Protein AF-A0A932ARN1-F1 (afdb_monomer_lite)

Radius of gyration: 33.22 Å; chains: 1; bounding box: 58×39×114 Å

Structure (mmCIF, N/CA/C/O backbone):
data_AF-A0A932ARN1-F1
#
_entry.id   AF-A0A932ARN1-F1
#
loop_
_atom_site.group_PDB
_atom_site.id
_atom_site.type_symbol
_atom_site.label_atom_id
_atom_site.label_alt_id
_atom_site.label_comp_id
_atom_site.label_asym_id
_atom_site.label_entity_id
_atom_site.label_seq_id
_atom_site.pdbx_PDB_ins_code
_atom_site.Cartn_x
_atom_site.Cartn_y
_atom_site.Cartn_z
_atom_site.occupancy
_atom_site.B_iso_or_equiv
_atom_site.auth_seq_id
_atom_site.auth_comp_id
_atom_site.auth_asym_id
_atom_site.auth_atom_id
_atom_site.pdbx_PDB_model_num
ATOM 1 N N . MET A 1 1 ? -28.762 13.125 79.486 1.00 50.16 1 MET A N 1
ATOM 2 C CA . MET A 1 1 ? -29.268 14.242 78.663 1.00 50.16 1 MET A CA 1
ATOM 3 C C . MET A 1 1 ? -29.003 13.882 77.211 1.00 50.16 1 MET A C 1
ATOM 5 O O . MET A 1 1 ? -27.850 13.729 76.836 1.00 50.16 1 MET A O 1
ATOM 9 N N . ALA A 1 2 ? -30.066 13.584 76.468 1.00 61.72 2 ALA A N 1
ATOM 10 C CA . ALA A 1 2 ? -30.028 13.219 75.056 1.00 61.72 2 ALA A CA 1
ATOM 11 C C . ALA A 1 2 ? -29.862 14.467 74.172 1.00 61.72 2 ALA A C 1
ATOM 13 O O . ALA A 1 2 ? -30.428 15.503 74.509 1.00 61.72 2 ALA A O 1
ATOM 14 N N . ALA A 1 3 ? -29.162 14.340 73.040 1.00 56.28 3 ALA A N 1
ATOM 15 C CA . ALA A 1 3 ? -29.358 15.186 71.857 1.00 56.28 3 ALA A CA 1
ATOM 16 C C . ALA A 1 3 ? -28.751 14.520 70.602 1.00 56.28 3 ALA A C 1
ATOM 18 O O . ALA A 1 3 ? -27.594 14.719 70.249 1.00 56.28 3 ALA A O 1
ATOM 19 N N . SER A 1 4 ? -29.567 13.663 69.989 1.00 60.62 4 SER A N 1
ATOM 20 C CA . SER A 1 4 ? -29.897 13.650 68.557 1.00 60.62 4 SER A CA 1
ATOM 21 C C . SER A 1 4 ? -28.765 13.790 67.531 1.00 60.62 4 SER A C 1
ATOM 23 O O . SER A 1 4 ? -28.429 14.883 67.081 1.00 60.62 4 SER A O 1
ATOM 25 N N . ARG A 1 5 ? -28.285 12.646 67.036 1.00 66.81 5 ARG A N 1
ATOM 26 C CA . ARG A 1 5 ? -27.668 12.547 65.707 1.00 66.81 5 ARG A CA 1
ATOM 27 C C . ARG A 1 5 ? -28.814 12.567 64.678 1.00 66.81 5 ARG A C 1
ATOM 29 O O . ARG A 1 5 ? -29.704 11.726 64.815 1.00 66.81 5 ARG A O 1
ATOM 36 N N . PRO A 1 6 ? -28.855 13.477 63.688 1.00 59.06 6 PRO A N 1
ATOM 37 C CA . PRO A 1 6 ? -29.853 13.380 62.637 1.00 59.06 6 PRO A CA 1
ATOM 38 C C . PRO A 1 6 ? -29.497 12.151 61.798 1.00 59.06 6 PRO A C 1
ATOM 40 O O . PRO A 1 6 ? -28.447 12.101 61.155 1.00 59.06 6 PRO A O 1
ATOM 43 N N . ALA A 1 7 ? -30.346 11.130 61.865 1.00 59.72 7 ALA A N 1
ATOM 44 C CA . ALA A 1 7 ? -30.402 10.093 60.853 1.00 59.72 7 ALA A CA 1
ATOM 45 C C . ALA A 1 7 ? -30.886 10.780 59.571 1.00 59.72 7 ALA A C 1
ATOM 47 O O . ALA A 1 7 ? -32.082 10.942 59.360 1.00 59.72 7 ALA A O 1
ATOM 48 N N . ALA A 1 8 ? -29.948 11.293 58.776 1.00 59.50 8 ALA A N 1
ATOM 49 C CA . ALA A 1 8 ? -30.244 11.656 57.405 1.00 59.50 8 ALA A CA 1
ATOM 50 C C . ALA A 1 8 ? -30.590 10.351 56.684 1.00 59.50 8 ALA A C 1
ATOM 52 O O . ALA A 1 8 ? -29.732 9.480 56.524 1.00 59.50 8 ALA A O 1
ATOM 53 N N . ASP A 1 9 ? -31.874 10.224 56.367 1.00 51.84 9 ASP A N 1
ATOM 54 C CA . ASP A 1 9 ? -32.494 9.179 55.572 1.00 51.84 9 ASP A CA 1
ATOM 55 C C . ASP A 1 9 ? -31.574 8.690 54.451 1.00 51.84 9 ASP A C 1
ATOM 57 O O . ASP A 1 9 ? -31.384 9.353 53.431 1.00 51.84 9 ASP A O 1
ATOM 61 N N . GLN A 1 10 ? -31.047 7.479 54.608 1.00 56.62 10 GLN A N 1
ATOM 62 C CA . GLN A 1 10 ? -30.699 6.664 53.454 1.00 56.62 10 GLN A CA 1
ATOM 63 C C . GLN A 1 10 ? -32.008 6.050 52.966 1.00 56.62 10 GLN A C 1
ATOM 65 O O . GLN A 1 10 ? -32.354 4.928 53.331 1.00 56.62 10 GLN A O 1
ATOM 70 N N . GLN A 1 11 ? -32.781 6.827 52.203 1.00 54.72 11 GLN A N 1
ATOM 71 C CA . GLN A 1 11 ? -33.909 6.272 51.466 1.00 54.72 11 GLN A CA 1
ATOM 72 C C . GLN A 1 11 ? -33.373 5.153 50.557 1.00 54.72 11 GLN A C 1
ATOM 74 O O . GLN A 1 11 ? -32.416 5.399 49.815 1.00 54.72 11 GLN A O 1
ATOM 79 N N . PRO A 1 12 ? -33.943 3.936 50.602 1.00 54.94 12 PRO A N 1
ATOM 80 C CA . PRO A 1 12 ? -33.629 2.902 49.630 1.00 54.94 12 PRO A CA 1
ATOM 81 C C . PRO A 1 12 ? -34.042 3.441 48.262 1.00 54.94 12 PRO A C 1
ATOM 83 O O . PRO A 1 12 ? -35.224 3.616 47.976 1.00 54.94 12 PRO A O 1
ATOM 86 N N . HIS A 1 13 ? -33.063 3.807 47.440 1.00 58.09 13 HIS A N 1
ATOM 87 C CA . HIS A 1 13 ? -33.314 4.164 46.056 1.00 58.09 13 HIS A CA 1
ATOM 88 C C . HIS A 1 13 ? -33.630 2.858 45.325 1.00 58.09 13 HIS A C 1
ATOM 90 O O . HIS A 1 13 ? -32.720 2.158 44.876 1.00 58.09 13 HIS A O 1
ATOM 96 N N . ASP A 1 14 ? -34.913 2.496 45.289 1.00 64.44 14 ASP A N 1
ATOM 97 C CA . ASP A 1 14 ? -35.424 1.379 44.500 1.00 64.44 14 ASP A CA 1
ATOM 98 C C . ASP A 1 14 ? -35.210 1.721 43.026 1.00 64.44 14 ASP A C 1
ATOM 100 O O . ASP A 1 14 ? -36.040 2.355 42.370 1.00 64.44 14 ASP A O 1
ATOM 104 N N . LYS A 1 15 ? -34.025 1.366 42.522 1.00 64.25 15 LYS A N 1
ATOM 105 C CA . LYS A 1 15 ? -33.672 1.506 41.115 1.00 64.25 15 LYS A CA 1
ATOM 106 C C . LYS A 1 15 ? -34.735 0.780 40.303 1.00 64.25 15 LYS A C 1
ATOM 108 O O . LYS A 1 15 ? -34.919 -0.430 40.440 1.00 64.25 15 LYS A O 1
ATOM 113 N N . SER A 1 16 ? -35.430 1.524 39.449 1.00 78.75 16 SER A N 1
ATOM 114 C CA . SER A 1 16 ? -36.335 0.942 38.464 1.00 78.75 16 SER A CA 1
ATOM 115 C C . SER A 1 16 ? -35.572 -0.095 37.637 1.00 78.75 16 SER A C 1
ATOM 117 O O . SER A 1 16 ? -34.401 0.103 37.301 1.00 78.75 16 SER A O 1
ATOM 119 N N . THR A 1 17 ? -36.220 -1.196 37.255 1.00 80.50 17 THR A N 1
ATOM 120 C CA . THR A 1 17 ? -35.624 -2.215 36.375 1.00 80.50 17 THR A CA 1
ATOM 121 C C . THR A 1 17 ? -35.033 -1.591 35.101 1.00 80.50 17 THR A C 1
ATOM 123 O O . THR A 1 17 ? -34.027 -2.076 34.588 1.00 80.50 17 THR A O 1
ATOM 126 N N . GLY A 1 18 ? -35.601 -0.472 34.629 1.00 84.12 18 GLY A N 1
ATOM 127 C CA . GLY A 1 18 ? -35.064 0.311 33.513 1.00 84.12 18 GLY A CA 1
ATOM 128 C C . GLY A 1 18 ? -33.708 0.972 33.795 1.00 84.12 18 GLY A C 1
ATOM 129 O O . GLY A 1 18 ? -32.839 0.927 32.928 1.00 84.12 18 GLY A O 1
ATOM 130 N N . ASP A 1 19 ? -33.495 1.504 35.003 1.00 87.62 19 ASP A N 1
ATOM 131 C CA . ASP A 1 19 ? -32.204 2.078 35.423 1.00 87.62 19 ASP A CA 1
ATOM 132 C C . ASP A 1 19 ? -31.132 1.002 35.600 1.00 87.62 19 ASP A C 1
ATOM 134 O O . ASP A 1 19 ? -29.958 1.213 35.314 1.00 87.62 19 ASP A O 1
ATOM 138 N N . THR A 1 20 ? -31.532 -0.200 36.014 1.00 86.50 20 THR A N 1
ATOM 139 C CA . THR A 1 20 ? -30.588 -1.322 36.111 1.00 86.50 20 THR A CA 1
ATOM 140 C C . THR A 1 20 ? -30.134 -1.773 34.719 1.00 86.50 20 THR A C 1
ATOM 142 O O . THR A 1 20 ? -28.956 -2.041 34.499 1.00 86.50 20 THR A O 1
ATOM 145 N N . ILE A 1 21 ? -31.050 -1.829 33.745 1.00 89.94 21 ILE A N 1
ATOM 146 C CA . ILE A 1 21 ? -30.722 -2.200 32.360 1.00 89.94 21 ILE A CA 1
ATOM 147 C C . ILE A 1 21 ? -29.824 -1.143 31.701 1.00 89.94 21 ILE A C 1
ATOM 149 O O . ILE A 1 21 ? -28.893 -1.508 30.980 1.00 89.94 21 ILE A O 1
ATOM 153 N N . SER A 1 22 ? -30.067 0.148 31.948 1.00 90.38 22 SER A N 1
ATOM 154 C CA . SER A 1 22 ? -29.229 1.223 31.405 1.00 90.38 22 SER A CA 1
ATOM 155 C C . SER A 1 22 ? -27.820 1.211 32.009 1.00 90.38 22 SER A C 1
ATOM 157 O O . SER A 1 22 ? -26.852 1.306 31.254 1.00 90.38 22 SER A O 1
ATOM 159 N N . GLU A 1 23 ? -27.680 0.978 33.319 1.00 88.62 23 GLU A N 1
ATOM 160 C CA . GLU A 1 23 ? -26.376 0.812 33.979 1.00 88.62 23 GLU A CA 1
ATOM 161 C C . GLU A 1 23 ? -25.588 -0.372 33.392 1.00 88.62 23 GLU A C 1
ATOM 163 O O . GLU A 1 23 ? -24.407 -0.233 33.063 1.00 88.62 23 GLU A O 1
ATOM 168 N N . LEU A 1 24 ? -26.233 -1.530 33.197 1.00 91.88 24 LEU A N 1
ATOM 169 C CA . LEU A 1 24 ? -25.591 -2.707 32.596 1.00 91.88 24 LEU A CA 1
ATOM 170 C C . LEU A 1 24 ? -25.162 -2.459 31.145 1.00 91.88 24 LEU A C 1
ATOM 172 O O . LEU A 1 24 ? -24.096 -2.916 30.723 1.00 91.88 24 LEU A O 1
ATOM 176 N N . TRP A 1 25 ? -25.972 -1.721 30.383 1.00 93.25 25 TRP A N 1
ATOM 177 C CA . TRP A 1 25 ? -25.634 -1.336 29.017 1.00 93.25 25 TRP A CA 1
ATOM 178 C C . TRP A 1 25 ? -24.432 -0.389 28.966 1.00 93.25 25 TRP A C 1
ATOM 180 O O . TRP A 1 25 ? -23.533 -0.586 28.146 1.00 93.25 25 TRP A O 1
ATOM 190 N N . ASP A 1 26 ? -24.370 0.600 29.859 1.00 92.56 26 ASP A N 1
ATOM 191 C CA . ASP A 1 26 ? -23.236 1.523 29.939 1.00 92.56 26 ASP A CA 1
ATOM 192 C C . ASP A 1 26 ? -21.948 0.823 30.391 1.00 92.56 26 ASP A C 1
ATOM 194 O O . ASP A 1 26 ? -20.879 1.090 29.835 1.00 92.56 26 ASP A O 1
ATOM 198 N N . LEU A 1 27 ? -22.041 -0.138 31.314 1.00 91.00 27 LEU A N 1
ATOM 199 C CA . LEU A 1 27 ? -20.927 -1.010 31.701 1.00 91.00 27 LEU A CA 1
ATOM 200 C C . LEU A 1 27 ? -20.412 -1.829 30.512 1.00 91.00 27 LEU A C 1
ATOM 202 O O . LEU A 1 27 ? -19.210 -1.822 30.237 1.00 91.00 27 LEU A O 1
ATOM 206 N N . LEU A 1 28 ? -21.309 -2.478 29.763 1.00 88.44 28 LEU A N 1
ATOM 207 C CA . LEU A 1 28 ? -20.940 -3.274 28.591 1.00 88.44 28 LEU A CA 1
ATOM 208 C C . LEU A 1 28 ? -20.312 -2.406 27.495 1.00 88.44 28 LEU A C 1
ATOM 210 O O . LEU A 1 28 ? -19.287 -2.766 26.914 1.00 88.44 28 LEU A O 1
ATOM 214 N N . ARG A 1 29 ? -20.893 -1.229 27.240 1.00 89.56 29 ARG A N 1
ATOM 215 C CA . ARG A 1 29 ? -20.364 -0.252 26.287 1.00 89.56 29 ARG A CA 1
ATOM 216 C C . ARG A 1 29 ? -18.988 0.246 26.708 1.00 89.56 29 ARG A C 1
ATOM 218 O O . ARG A 1 29 ? -18.107 0.359 25.859 1.00 89.56 29 ARG A O 1
ATOM 225 N N . SER A 1 30 ? -18.799 0.555 27.989 1.00 86.00 30 SER A N 1
ATOM 226 C CA . SER A 1 30 ? -17.521 1.011 28.531 1.00 86.00 30 SER A CA 1
ATOM 227 C C . SER A 1 30 ? -16.454 -0.072 28.417 1.00 86.00 30 SER A C 1
ATOM 229 O O . SER A 1 30 ? -15.346 0.222 27.977 1.00 86.00 30 SER A O 1
ATOM 231 N N . TYR A 1 31 ? -16.803 -1.323 28.723 1.00 85.00 31 TYR A N 1
ATOM 232 C CA . TYR A 1 31 ? -15.900 -2.466 28.636 1.00 85.00 31 TYR A CA 1
ATOM 233 C C . TYR A 1 31 ? -15.488 -2.756 27.191 1.00 85.00 31 TYR A C 1
ATOM 235 O O . TYR A 1 31 ? -14.301 -2.753 26.874 1.00 85.00 31 TYR A O 1
ATOM 243 N N . ALA A 1 32 ? -16.462 -2.862 26.280 1.00 85.25 32 ALA A N 1
ATOM 244 C CA . ALA A 1 32 ? -16.187 -3.005 24.854 1.00 85.25 32 ALA A CA 1
ATOM 245 C C . ALA A 1 32 ? -15.314 -1.847 24.349 1.00 85.25 32 ALA A C 1
ATOM 247 O O . ALA A 1 32 ? -14.361 -2.047 23.602 1.00 85.25 32 ALA A O 1
ATOM 248 N N . LYS A 1 33 ? -15.573 -0.616 24.791 1.00 83.56 33 LYS A N 1
ATOM 249 C CA . LYS A 1 33 ? -14.761 0.539 24.408 1.00 83.56 33 LYS A CA 1
ATOM 250 C C . LYS A 1 33 ? -13.341 0.475 24.986 1.00 83.56 33 LYS A C 1
ATOM 252 O O . LYS A 1 33 ? -12.410 0.846 24.281 1.00 83.56 33 LYS A O 1
ATOM 257 N N . GLN A 1 34 ? -13.150 -0.003 26.212 1.00 77.50 34 GLN A N 1
ATOM 258 C CA . GLN A 1 34 ? -11.827 -0.157 26.826 1.00 77.50 34 GLN A CA 1
ATOM 259 C C . GLN A 1 34 ? -11.001 -1.224 26.118 1.00 77.50 34 GLN A C 1
ATOM 261 O O . GLN A 1 34 ? -9.862 -0.978 25.733 1.00 77.50 34 GLN A O 1
ATOM 266 N N . GLU A 1 35 ? -11.610 -2.376 25.879 1.00 79.06 35 GLU A N 1
ATOM 267 C CA . GLU A 1 35 ? -10.900 -3.534 25.360 1.00 79.06 35 GLU A CA 1
ATOM 268 C C . GLU A 1 35 ? -10.700 -3.467 23.843 1.00 79.06 35 GLU A C 1
ATOM 270 O O . GLU A 1 35 ? -9.758 -4.061 23.331 1.00 79.06 35 GLU A O 1
ATOM 275 N N . THR A 1 36 ? -11.520 -2.692 23.114 1.00 81.19 36 THR A N 1
ATOM 276 C CA . THR A 1 36 ? -11.389 -2.550 21.650 1.00 81.19 36 THR A CA 1
ATOM 277 C C . THR A 1 36 ? -10.617 -1.299 21.220 1.00 81.19 36 THR A C 1
ATOM 279 O O . THR A 1 36 ? -9.998 -1.303 20.156 1.00 81.19 36 THR A O 1
ATOM 282 N N . ILE A 1 37 ? -10.612 -0.211 22.002 1.00 78.00 37 ILE A N 1
ATOM 283 C CA . ILE A 1 37 ? -9.904 1.014 21.587 1.00 78.00 37 ILE A CA 1
ATOM 284 C C . ILE A 1 37 ? -8.388 0.846 21.657 1.00 78.00 37 ILE A C 1
ATOM 286 O O . ILE A 1 37 ? -7.709 1.302 20.737 1.00 78.00 37 ILE A O 1
ATOM 290 N N . ASP A 1 38 ? -7.849 0.190 22.683 1.00 72.62 38 ASP A N 1
ATOM 291 C CA . ASP A 1 38 ? -6.406 -0.056 22.775 1.00 72.62 38 ASP A CA 1
ATOM 292 C C . ASP A 1 38 ? -5.850 -0.882 21.599 1.00 72.62 38 ASP A C 1
ATOM 294 O O . ASP A 1 38 ? -4.885 -0.423 20.968 1.00 72.62 38 ASP A O 1
ATOM 298 N N . PRO A 1 39 ? -6.465 -2.010 21.184 1.00 75.88 39 PRO A N 1
ATOM 299 C CA . PRO A 1 39 ? -6.007 -2.730 19.998 1.00 75.88 39 PRO A CA 1
ATOM 300 C C . PRO A 1 39 ? -6.192 -1.919 18.707 1.00 75.88 39 PRO A C 1
ATOM 302 O O . PRO A 1 39 ? -5.316 -1.929 17.839 1.00 75.88 39 PRO A O 1
ATOM 305 N N . LEU A 1 40 ? -7.262 -1.127 18.582 1.00 79.81 40 LEU A N 1
ATOM 306 C CA . LEU A 1 40 ? -7.467 -0.266 17.410 1.00 79.81 40 LEU A CA 1
ATOM 307 C C . LEU A 1 40 ? -6.402 0.844 17.315 1.00 79.81 40 LEU A C 1
ATOM 309 O O . LEU A 1 40 ? -5.951 1.223 16.229 1.00 79.81 40 LEU A O 1
ATOM 313 N N . LYS A 1 41 ? -5.951 1.345 18.469 1.00 78.38 41 LYS A N 1
ATOM 314 C CA . LYS A 1 41 ? -4.910 2.369 18.578 1.00 78.38 41 LYS A CA 1
ATOM 315 C C . LYS A 1 41 ? -3.519 1.816 18.274 1.00 78.38 41 LYS A C 1
ATOM 317 O O . LYS A 1 41 ? -2.677 2.595 17.836 1.00 78.38 41 LYS A O 1
ATOM 322 N N . GLN A 1 42 ? -3.277 0.515 18.442 1.00 73.38 42 GLN A N 1
ATOM 323 C CA . GLN A 1 42 ? -2.084 -0.150 17.901 1.00 73.38 42 GLN A CA 1
ATOM 324 C C . GLN A 1 42 ? -2.188 -0.367 16.386 1.00 73.38 42 GLN A C 1
ATOM 326 O O . GLN A 1 42 ? -1.225 -0.107 15.660 1.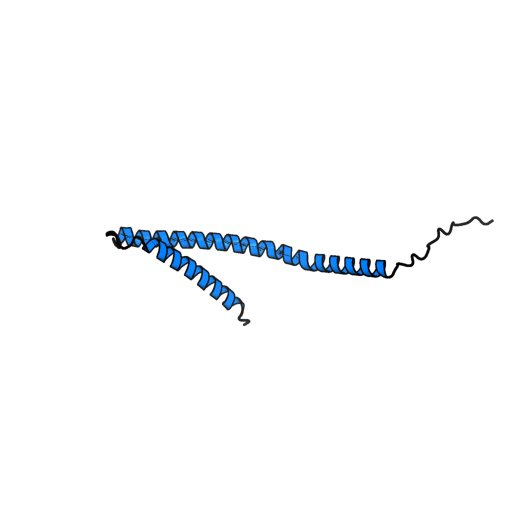00 73.38 42 GLN A O 1
ATOM 331 N N . LEU A 1 43 ? -3.365 -0.754 15.884 1.00 82.44 43 LEU A N 1
ATOM 332 C CA . LEU A 1 43 ? -3.581 -1.020 14.459 1.00 82.44 43 LEU A CA 1
ATOM 333 C C . LEU A 1 43 ? -3.322 0.210 13.577 1.00 82.44 43 LEU A C 1
ATOM 335 O O . LEU A 1 43 ? -2.802 0.074 12.468 1.00 82.44 43 LEU A O 1
ATOM 339 N N . LYS A 1 44 ? -3.605 1.420 14.080 1.00 82.62 44 LYS A N 1
ATOM 340 C CA . LYS A 1 44 ? -3.351 2.669 13.340 1.00 82.62 44 LYS A CA 1
ATOM 341 C C . LYS A 1 44 ? -1.896 2.780 12.865 1.00 82.62 44 LYS A C 1
ATOM 343 O O . LYS A 1 44 ? -1.663 3.181 11.732 1.00 82.62 44 LYS A O 1
ATOM 348 N N . GLY A 1 45 ? -0.930 2.388 13.702 1.00 81.75 45 GLY A N 1
ATOM 349 C CA . GLY A 1 45 ? 0.491 2.465 13.372 1.00 81.75 45 GLY A CA 1
ATOM 350 C C . GLY A 1 45 ? 0.816 1.520 12.224 1.00 81.75 45 GLY A C 1
ATOM 351 O O . GLY A 1 45 ? 1.319 1.949 11.188 1.00 81.75 45 GLY A O 1
ATOM 352 N N . PHE A 1 46 ? 0.419 0.257 12.367 1.00 82.19 46 PHE A N 1
ATOM 353 C CA . PHE A 1 46 ? 0.609 -0.763 11.340 1.00 82.19 46 PHE A CA 1
ATOM 354 C C . PHE A 1 46 ? 0.000 -0.361 9.988 1.00 82.19 46 PHE A C 1
ATOM 356 O O . PHE A 1 46 ? 0.672 -0.448 8.963 1.00 82.19 46 PHE A O 1
ATOM 363 N N . VAL A 1 47 ? -1.232 0.157 9.981 1.00 87.38 47 VAL A N 1
ATOM 364 C CA . VAL A 1 47 ? -1.904 0.60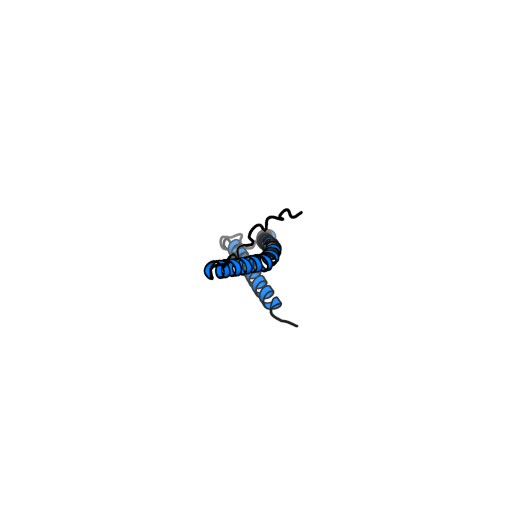8 8.753 1.00 87.38 47 VAL A CA 1
ATOM 365 C C . VAL A 1 47 ? -1.189 1.808 8.130 1.00 87.38 47 VAL A C 1
ATOM 367 O O . VAL A 1 47 ? -0.967 1.818 6.921 1.00 87.38 47 VAL A O 1
ATOM 370 N N . THR A 1 48 ? -0.774 2.798 8.928 1.00 83.88 48 THR A N 1
ATOM 371 C CA . THR A 1 48 ? -0.050 3.971 8.404 1.00 83.88 48 THR A CA 1
ATOM 372 C C . THR A 1 48 ? 1.302 3.602 7.799 1.00 83.88 48 THR A C 1
ATOM 374 O O . THR A 1 48 ? 1.611 4.042 6.693 1.00 83.88 48 THR A O 1
ATOM 377 N N . PHE A 1 49 ? 2.084 2.746 8.466 1.00 83.75 49 PHE A N 1
ATOM 378 C CA . PHE A 1 49 ? 3.364 2.276 7.937 1.00 83.75 49 PHE A CA 1
ATOM 379 C C . PHE A 1 49 ? 3.178 1.373 6.715 1.00 83.75 49 PHE A C 1
ATOM 381 O O . PHE A 1 49 ? 3.935 1.492 5.754 1.00 83.75 49 PHE A O 1
ATOM 388 N N . GLY A 1 50 ? 2.145 0.526 6.706 1.00 85.00 50 GLY A N 1
ATOM 389 C CA . GLY A 1 50 ? 1.791 -0.294 5.549 1.00 85.00 50 GLY A CA 1
ATOM 390 C C . GLY A 1 50 ? 1.416 0.549 4.330 1.00 85.00 50 GLY A C 1
ATOM 391 O O . GLY A 1 50 ? 1.909 0.291 3.234 1.00 85.00 50 GLY A O 1
ATOM 392 N N . LEU A 1 51 ? 0.611 1.597 4.517 1.00 87.62 51 LEU A N 1
ATOM 393 C CA . LEU A 1 51 ? 0.197 2.490 3.435 1.00 87.62 51 LEU A CA 1
ATOM 394 C C . LEU A 1 51 ? 1.374 3.312 2.892 1.00 87.62 51 LEU A C 1
ATOM 396 O O . LEU A 1 51 ? 1.555 3.402 1.678 1.00 87.62 51 LEU A O 1
ATOM 400 N N . ALA A 1 52 ? 2.207 3.863 3.779 1.00 84.69 52 ALA A N 1
ATOM 401 C CA . ALA A 1 52 ? 3.407 4.598 3.391 1.00 84.69 52 ALA A CA 1
ATOM 402 C C . ALA A 1 52 ? 4.408 3.699 2.648 1.00 84.69 52 ALA A C 1
ATOM 404 O O . ALA A 1 52 ? 4.929 4.083 1.602 1.00 84.69 52 ALA A O 1
ATOM 405 N N . GLY A 1 53 ? 4.631 2.478 3.144 1.00 83.81 53 GLY A N 1
ATOM 406 C CA . GLY A 1 53 ? 5.491 1.490 2.494 1.00 83.81 53 GLY A CA 1
ATOM 407 C C . GLY A 1 53 ? 4.961 1.063 1.126 1.00 83.81 53 GLY A C 1
ATOM 408 O O . GLY A 1 53 ? 5.725 1.011 0.165 1.00 83.81 53 GLY A O 1
ATOM 409 N N . ALA A 1 54 ? 3.653 0.825 1.003 1.00 81.19 54 ALA A N 1
ATOM 410 C CA . ALA A 1 54 ? 3.019 0.490 -0.270 1.00 81.19 54 ALA A CA 1
ATOM 411 C C . ALA A 1 54 ? 3.153 1.624 -1.297 1.00 81.19 54 ALA A C 1
ATOM 413 O O . ALA A 1 54 ? 3.484 1.365 -2.454 1.00 81.19 54 ALA A O 1
ATOM 414 N N . ALA A 1 55 ? 2.960 2.877 -0.873 1.00 79.81 55 ALA A N 1
ATOM 415 C CA . ALA A 1 55 ? 3.156 4.042 -1.731 1.00 79.81 55 ALA A CA 1
ATOM 416 C C . ALA A 1 55 ? 4.615 4.156 -2.199 1.00 79.81 55 ALA A C 1
ATOM 418 O O . ALA A 1 55 ? 4.875 4.309 -3.393 1.00 79.81 55 ALA A O 1
ATOM 419 N N . LEU A 1 56 ? 5.572 4.016 -1.276 1.00 83.12 56 LEU A N 1
ATOM 420 C CA . LEU A 1 56 ? 6.997 4.101 -1.586 1.00 83.12 56 LEU A CA 1
ATOM 421 C C . LEU A 1 56 ? 7.440 2.988 -2.546 1.00 83.12 56 LEU A C 1
ATOM 423 O O . LEU A 1 56 ? 8.162 3.252 -3.506 1.00 83.12 56 LEU A O 1
ATOM 427 N N . LEU A 1 57 ? 6.964 1.757 -2.330 1.00 79.88 57 LEU A N 1
ATOM 428 C CA . LEU A 1 57 ? 7.215 0.635 -3.232 1.00 79.88 57 LEU A CA 1
ATOM 429 C C . LEU A 1 57 ? 6.587 0.869 -4.605 1.00 79.88 57 LEU A C 1
ATOM 431 O O . LEU A 1 57 ? 7.268 0.686 -5.607 1.00 79.88 57 LEU A O 1
ATOM 435 N N . GLY A 1 58 ? 5.334 1.323 -4.677 1.00 76.00 58 GLY A N 1
ATOM 436 C CA . GLY A 1 58 ? 4.681 1.631 -5.951 1.00 76.00 58 GLY A CA 1
ATOM 437 C C . GLY A 1 58 ? 5.467 2.656 -6.773 1.00 76.00 58 GLY A C 1
ATOM 438 O O . GLY A 1 58 ? 5.700 2.451 -7.967 1.00 76.00 58 GLY A O 1
ATOM 439 N N . ILE A 1 59 ? 5.947 3.719 -6.124 1.00 75.81 59 ILE A N 1
ATOM 440 C CA . ILE A 1 59 ? 6.768 4.755 -6.761 1.00 75.81 59 ILE A CA 1
ATOM 441 C C . ILE A 1 59 ? 8.124 4.190 -7.194 1.00 75.81 59 ILE A C 1
ATOM 443 O O . ILE A 1 59 ? 8.493 4.323 -8.360 1.00 75.81 59 ILE A O 1
ATOM 447 N N . GLY A 1 60 ? 8.865 3.539 -6.293 1.00 75.69 60 GLY A N 1
ATOM 448 C CA . GLY A 1 60 ? 10.210 3.033 -6.587 1.00 75.69 60 GLY A CA 1
ATOM 449 C C . GLY A 1 60 ? 10.214 2.004 -7.714 1.00 75.69 60 GLY A C 1
ATOM 450 O O . GLY A 1 60 ? 11.047 2.058 -8.619 1.00 75.69 60 GLY A O 1
ATOM 451 N N . VAL A 1 61 ? 9.222 1.117 -7.706 1.00 74.31 61 VAL A N 1
ATOM 452 C CA . VAL A 1 61 ? 9.011 0.130 -8.758 1.00 74.31 61 VAL A CA 1
ATOM 453 C C . VAL A 1 61 ? 8.716 0.854 -10.084 1.00 74.31 61 VAL A C 1
ATOM 455 O O . VAL A 1 61 ? 9.418 0.605 -11.060 1.00 74.31 61 VAL A O 1
ATOM 458 N N . SER A 1 62 ? 7.803 1.835 -10.112 1.00 70.62 62 SER A N 1
ATOM 459 C CA . SER A 1 62 ? 7.494 2.644 -11.313 1.00 70.62 62 SER A CA 1
ATOM 460 C C . SER A 1 62 ? 8.705 3.386 -11.891 1.00 70.62 62 SER A C 1
ATOM 462 O O . SER A 1 62 ? 8.863 3.467 -13.109 1.00 70.62 62 SER A O 1
ATOM 464 N N . VAL A 1 63 ? 9.590 3.904 -11.039 1.00 74.00 63 VAL A N 1
ATOM 465 C CA . VAL A 1 63 ? 10.820 4.578 -11.484 1.00 74.00 63 VAL A CA 1
ATOM 466 C C . VAL A 1 63 ? 11.820 3.576 -12.068 1.00 74.00 63 VAL A C 1
ATOM 468 O O . VAL A 1 63 ? 12.386 3.836 -13.130 1.00 74.00 63 VAL A O 1
ATOM 471 N N . LEU A 1 64 ? 12.005 2.411 -11.434 1.00 72.88 64 LEU A N 1
ATOM 472 C CA . LEU A 1 64 ? 12.879 1.347 -11.948 1.00 72.88 64 LEU A CA 1
ATOM 473 C C . LEU A 1 64 ? 12.452 0.871 -13.339 1.00 72.88 64 LEU A C 1
ATOM 475 O O . LEU A 1 64 ? 13.292 0.670 -14.213 1.00 72.88 64 LEU A O 1
ATOM 479 N N . ALA A 1 65 ? 11.150 0.757 -13.571 1.00 70.50 65 ALA A N 1
ATOM 480 C CA . ALA A 1 65 ? 10.595 0.489 -14.891 1.00 70.50 65 ALA A CA 1
ATOM 481 C C . ALA A 1 65 ? 11.058 1.457 -15.966 1.00 70.50 65 ALA A C 1
ATOM 483 O O . ALA A 1 65 ? 11.518 1.046 -17.031 1.00 70.50 65 ALA A O 1
ATOM 484 N N . VAL A 1 66 ? 10.892 2.750 -15.689 1.00 72.50 66 VAL A N 1
ATOM 485 C CA . VAL A 1 66 ? 11.246 3.810 -16.625 1.00 72.50 66 VAL A CA 1
ATOM 486 C C . VAL A 1 66 ? 12.757 3.814 -16.845 1.00 72.50 66 VAL A C 1
ATOM 488 O O . VAL A 1 66 ? 13.199 4.004 -17.974 1.00 72.50 66 VAL A O 1
ATOM 491 N N . ALA A 1 67 ? 13.553 3.537 -15.810 1.00 71.69 67 ALA A N 1
ATOM 492 C CA . ALA A 1 67 ? 15.003 3.417 -15.924 1.00 71.69 67 ALA A CA 1
ATOM 493 C C . ALA A 1 67 ? 15.424 2.253 -16.840 1.00 71.69 67 ALA A C 1
ATOM 495 O O . ALA A 1 67 ? 16.225 2.455 -17.751 1.00 71.69 67 ALA A O 1
ATOM 496 N N . VAL A 1 68 ? 14.847 1.059 -16.663 1.00 71.50 68 VAL A N 1
ATOM 497 C CA . VAL A 1 68 ? 15.122 -0.109 -17.523 1.00 71.50 68 VAL A CA 1
ATOM 498 C C . VAL A 1 68 ? 14.686 0.158 -18.962 1.00 71.50 68 VAL A C 1
ATOM 500 O O . VAL A 1 68 ? 15.445 -0.089 -19.900 1.00 71.50 68 VAL A O 1
ATOM 503 N N . LEU A 1 69 ? 13.489 0.724 -19.140 1.00 72.38 69 LEU A N 1
ATOM 504 C CA . LEU A 1 69 ? 12.978 1.134 -20.445 1.00 72.38 69 LEU A CA 1
ATOM 505 C C . LEU A 1 69 ? 13.931 2.116 -21.134 1.00 72.38 69 LEU A C 1
ATOM 507 O O . LEU A 1 69 ? 14.191 1.993 -22.329 1.00 72.38 69 LEU A O 1
ATOM 511 N N . ARG A 1 70 ? 14.473 3.070 -20.374 1.00 75.19 70 ARG A N 1
ATOM 512 C CA . ARG A 1 70 ? 15.405 4.067 -20.890 1.00 75.19 70 ARG A CA 1
ATOM 513 C C . ARG A 1 70 ? 16.681 3.413 -21.398 1.00 75.19 70 ARG A C 1
ATOM 515 O O . ARG A 1 70 ? 17.043 3.688 -22.530 1.00 75.19 70 ARG A O 1
ATOM 522 N N . VAL A 1 71 ? 17.282 2.493 -20.639 1.00 74.06 71 VAL A N 1
ATOM 523 C CA . VAL A 1 71 ? 18.480 1.743 -21.067 1.00 74.06 71 VAL A CA 1
ATOM 524 C C . VAL A 1 71 ? 18.222 0.945 -22.353 1.00 74.06 71 VAL A C 1
ATOM 526 O O . VAL A 1 71 ? 19.030 0.988 -23.278 1.00 74.06 71 VAL A O 1
ATOM 529 N N . LEU A 1 72 ? 17.069 0.273 -22.461 1.00 73.56 72 LEU A N 1
ATOM 530 C CA . LEU A 1 72 ? 16.663 -0.462 -23.671 1.00 73.56 72 LEU A CA 1
ATOM 531 C C . LEU A 1 72 ? 16.513 0.446 -24.903 1.00 73.56 72 LEU A C 1
ATOM 533 O O . LEU A 1 72 ? 16.824 0.041 -26.024 1.00 73.56 72 LEU A O 1
ATOM 537 N N . GLN A 1 73 ? 16.051 1.679 -24.705 1.00 70.75 73 GLN A N 1
ATOM 538 C CA . GLN A 1 73 ? 15.867 2.644 -25.786 1.00 70.75 73 GLN A CA 1
ATOM 539 C C . GLN A 1 73 ? 17.170 3.365 -26.168 1.00 70.75 73 GLN A C 1
ATOM 541 O O . GLN A 1 73 ? 17.404 3.562 -27.362 1.00 70.75 73 GLN A O 1
ATOM 546 N N . THR A 1 74 ? 18.024 3.740 -25.204 1.00 70.50 74 THR A N 1
ATOM 547 C CA . THR A 1 74 ? 19.275 4.479 -25.471 1.00 70.50 74 THR A CA 1
ATOM 548 C C . THR A 1 74 ? 20.421 3.586 -25.918 1.00 70.50 74 THR A C 1
ATOM 550 O O . THR A 1 74 ? 21.069 3.912 -26.907 1.00 70.50 7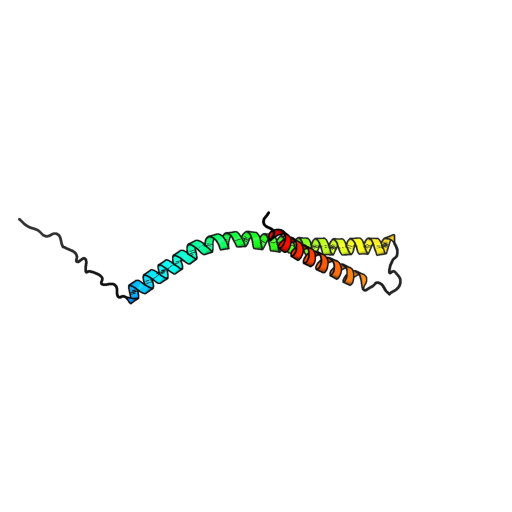4 THR A O 1
ATOM 553 N N . GLU A 1 75 ? 20.655 2.458 -25.247 1.00 74.50 75 GLU A N 1
ATOM 554 C CA . GLU A 1 75 ? 21.820 1.607 -25.536 1.00 74.50 75 GLU A CA 1
ATOM 555 C C . GLU A 1 75 ? 21.528 0.605 -26.656 1.00 74.50 75 GLU A C 1
ATOM 557 O O . GLU A 1 75 ? 22.362 0.354 -27.522 1.00 74.50 75 GLU A O 1
ATOM 562 N N . LEU A 1 76 ? 20.312 0.051 -26.681 1.00 65.25 76 LEU A N 1
ATOM 563 C CA . LEU A 1 76 ? 19.951 -1.021 -27.615 1.00 65.25 76 LEU A CA 1
ATOM 564 C C . LEU A 1 76 ? 19.163 -0.517 -28.844 1.00 65.25 76 LEU A C 1
ATOM 566 O O . LEU A 1 76 ? 18.858 -1.306 -29.738 1.00 65.25 76 LEU A O 1
ATOM 570 N N . ARG A 1 77 ? 18.845 0.791 -28.924 1.00 63.78 77 ARG A N 1
ATOM 571 C CA . ARG A 1 77 ? 18.067 1.458 -30.007 1.00 63.78 77 ARG A CA 1
ATOM 572 C C . ARG A 1 77 ? 16.703 0.816 -30.311 1.00 63.78 77 ARG A C 1
ATOM 574 O O . ARG A 1 77 ? 16.095 1.100 -31.353 1.00 63.78 77 ARG A O 1
ATOM 581 N N . VAL A 1 78 ? 16.195 -0.013 -29.401 1.00 58.81 78 VAL A N 1
ATOM 582 C CA . VAL A 1 78 ? 14.930 -0.738 -29.541 1.00 58.81 78 VAL A CA 1
ATOM 583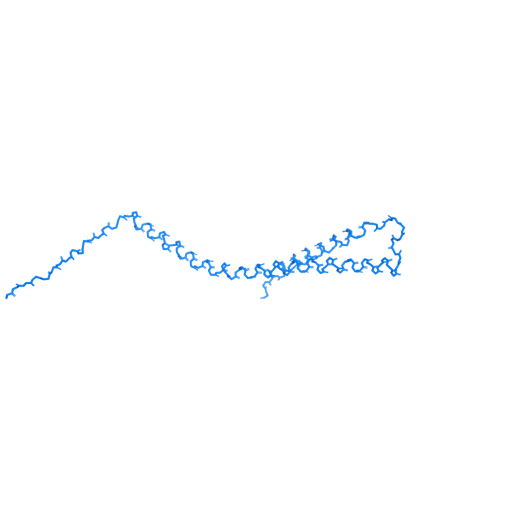 C C . VAL A 1 78 ? 13.781 0.274 -29.465 1.00 58.81 78 VAL A C 1
ATOM 585 O O . VAL A 1 78 ? 13.603 0.948 -28.456 1.00 58.81 78 VAL A O 1
ATOM 588 N N . GLY A 1 79 ? 13.004 0.415 -30.547 1.00 56.28 79 GLY A N 1
ATOM 589 C CA . GLY A 1 79 ? 11.806 1.272 -30.573 1.00 56.28 79 GLY A CA 1
ATOM 590 C C . GLY A 1 79 ? 11.929 2.657 -31.202 1.00 56.28 79 GLY A C 1
ATOM 591 O O . GLY A 1 79 ? 10.958 3.407 -31.210 1.00 56.28 79 GLY A O 1
ATOM 592 N N . THR A 1 80 ? 13.060 2.977 -31.825 1.00 55.75 80 THR A N 1
ATOM 593 C CA . THR A 1 80 ? 13.291 4.260 -32.523 1.00 55.75 80 THR A CA 1
ATOM 594 C C . THR A 1 80 ? 12.470 4.463 -33.812 1.00 55.75 80 THR A C 1
ATOM 596 O O . THR A 1 80 ? 12.585 5.502 -34.457 1.00 55.75 80 THR A O 1
ATOM 599 N N . ARG A 1 81 ? 11.609 3.510 -34.202 1.00 53.00 81 ARG A N 1
ATOM 600 C CA . ARG A 1 81 ? 10.776 3.581 -35.416 1.00 53.00 81 ARG A CA 1
ATOM 601 C C . ARG A 1 81 ? 9.310 3.239 -35.101 1.00 53.00 81 ARG A C 1
ATOM 603 O O . ARG A 1 81 ? 8.836 2.153 -35.401 1.00 53.00 81 ARG A O 1
ATOM 610 N N . GLY A 1 82 ? 8.609 4.164 -34.442 1.00 53.72 82 GLY A N 1
ATOM 611 C CA . GLY A 1 82 ? 7.138 4.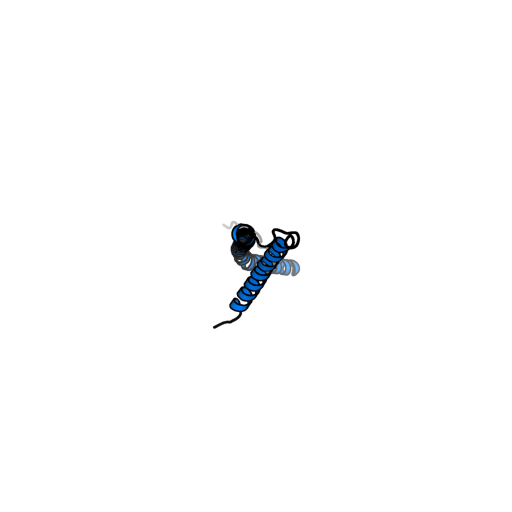289 -34.419 1.00 53.72 82 GLY A CA 1
ATOM 612 C C . GLY A 1 82 ? 6.300 3.249 -33.652 1.00 53.72 82 GLY A C 1
ATOM 613 O O . GLY A 1 82 ? 5.236 3.606 -33.160 1.00 53.72 82 GLY A O 1
ATOM 614 N N . SER A 1 83 ? 6.747 1.998 -33.496 1.00 55.91 83 SER A N 1
ATOM 615 C CA . SER A 1 83 ? 5.900 0.895 -33.003 1.00 55.91 83 SER A CA 1
ATOM 616 C C . SER A 1 83 ? 6.064 0.528 -31.525 1.00 55.91 83 SER A C 1
ATOM 618 O O . SER A 1 83 ? 5.412 -0.408 -31.079 1.00 55.91 83 SER A O 1
ATOM 620 N N . LEU A 1 84 ? 6.903 1.229 -30.752 1.00 52.78 84 LEU A N 1
ATOM 621 C CA . LEU A 1 84 ? 7.182 0.928 -29.334 1.00 52.78 84 LEU A CA 1
ATOM 622 C C . LEU A 1 84 ? 6.697 2.013 -28.353 1.00 52.78 84 LEU A C 1
ATOM 624 O O . LEU A 1 84 ? 7.057 1.998 -27.176 1.00 52.78 84 LEU A O 1
ATOM 628 N N . SER A 1 85 ? 5.827 2.926 -28.786 1.00 58.47 85 SER A N 1
ATOM 629 C CA . SER A 1 85 ? 5.188 3.931 -27.916 1.00 58.47 85 SER A CA 1
ATOM 630 C C . SER A 1 85 ? 4.325 3.325 -26.798 1.00 58.47 85 SER A C 1
ATOM 632 O O . SER A 1 85 ? 4.069 3.982 -25.793 1.00 58.47 85 SER A O 1
ATOM 634 N N . TRP A 1 86 ? 3.912 2.061 -26.940 1.00 58.75 86 TRP A N 1
ATOM 635 C CA . TRP A 1 86 ? 3.118 1.323 -25.952 1.00 58.75 86 TRP A CA 1
ATOM 636 C C . TRP A 1 86 ? 3.958 0.704 -24.819 1.00 58.75 86 TRP A C 1
ATOM 638 O O . TRP A 1 86 ? 3.429 0.352 -23.765 1.00 58.75 86 TRP A O 1
ATOM 648 N N . THR A 1 87 ? 5.275 0.588 -25.014 1.00 61.38 87 THR A N 1
ATOM 649 C CA . THR A 1 87 ? 6.213 -0.025 -24.059 1.00 61.38 87 THR A CA 1
ATOM 650 C C . THR A 1 87 ? 6.161 0.581 -22.648 1.00 61.38 87 THR A C 1
ATOM 652 O O . THR A 1 87 ? 6.105 -0.197 -21.695 1.00 61.38 87 THR A O 1
ATOM 655 N N . PRO A 1 88 ? 6.110 1.920 -22.452 1.00 62.28 88 PRO A N 1
ATOM 656 C CA . PRO A 1 88 ? 5.954 2.490 -21.110 1.00 62.28 88 PRO A CA 1
ATOM 657 C C . PRO A 1 88 ? 4.686 2.009 -20.387 1.00 62.28 88 PRO A C 1
ATOM 659 O O . PRO A 1 88 ? 4.721 1.797 -19.176 1.00 62.28 88 PRO A O 1
ATOM 662 N N . TYR A 1 89 ? 3.595 1.749 -21.111 1.00 65.88 89 TYR A N 1
ATOM 663 C CA . TYR A 1 89 ? 2.354 1.247 -20.516 1.00 65.88 89 TYR A CA 1
ATOM 664 C C . TYR A 1 89 ? 2.463 -0.221 -20.097 1.00 65.88 89 TYR A C 1
ATOM 666 O O . TYR A 1 89 ? 1.996 -0.586 -19.021 1.00 65.88 89 TYR A O 1
ATOM 674 N N . VAL A 1 90 ? 3.117 -1.067 -20.898 1.00 65.12 90 VAL A N 1
ATOM 675 C CA . VAL A 1 90 ? 3.292 -2.493 -20.560 1.00 65.12 90 VAL A CA 1
ATOM 676 C C . VAL A 1 90 ? 4.236 -2.688 -19.390 1.00 65.12 90 VAL A C 1
ATOM 678 O O . VAL A 1 90 ? 4.014 -3.555 -18.550 1.00 65.12 90 VAL A O 1
ATOM 681 N N . VAL A 1 91 ? 5.245 -1.837 -19.280 1.00 67.12 91 VAL A N 1
ATOM 682 C CA . VAL A 1 91 ? 6.136 -1.835 -18.131 1.00 67.12 91 VAL A CA 1
ATOM 683 C C . VAL A 1 91 ? 5.390 -1.381 -16.860 1.00 67.12 91 VAL A C 1
ATOM 685 O O . VAL A 1 91 ? 5.502 -2.039 -15.826 1.00 67.12 91 VAL A O 1
ATOM 688 N N . ALA A 1 92 ? 4.561 -0.332 -16.932 1.00 64.31 92 ALA A N 1
ATOM 689 C CA . ALA A 1 92 ? 3.705 0.072 -15.810 1.00 64.31 92 ALA A CA 1
ATOM 690 C C . ALA A 1 92 ? 2.725 -1.045 -15.388 1.00 64.31 92 ALA A C 1
ATOM 692 O O . ALA A 1 92 ? 2.530 -1.292 -14.194 1.00 64.31 92 ALA A O 1
ATOM 693 N N . LEU A 1 93 ? 2.157 -1.767 -16.360 1.00 70.88 93 LEU A N 1
ATOM 694 C CA . LEU A 1 93 ? 1.256 -2.900 -16.134 1.00 70.88 93 LEU A CA 1
ATOM 695 C C . LEU A 1 93 ? 1.987 -4.095 -15.504 1.00 70.88 93 LEU A C 1
ATOM 697 O O . LEU A 1 93 ? 1.491 -4.695 -14.553 1.00 70.88 93 LEU A O 1
ATOM 701 N N . ALA A 1 94 ? 3.193 -4.412 -15.974 1.00 72.31 94 ALA A N 1
ATOM 702 C CA . ALA A 1 94 ? 4.002 -5.499 -15.430 1.00 72.31 94 ALA A CA 1
ATOM 703 C C . ALA A 1 94 ? 4.389 -5.247 -13.969 1.00 72.31 94 ALA A C 1
ATOM 705 O O . ALA A 1 94 ? 4.362 -6.162 -13.152 1.00 72.31 94 ALA A O 1
ATOM 706 N N . LEU A 1 95 ? 4.710 -4.004 -13.618 1.00 69.62 95 LEU A N 1
ATOM 707 C CA . LEU A 1 95 ? 5.091 -3.643 -12.259 1.00 69.62 95 LEU A CA 1
ATOM 708 C C . LEU A 1 95 ? 3.942 -3.631 -11.270 1.00 69.62 95 LEU A C 1
ATOM 710 O O . LEU A 1 95 ? 4.077 -4.154 -10.165 1.00 69.62 95 LEU A O 1
ATOM 714 N N . THR A 1 96 ? 2.826 -3.021 -11.661 1.00 66.06 96 THR A N 1
ATOM 715 C CA . THR A 1 96 ? 1.613 -3.041 -10.843 1.00 66.06 96 THR A CA 1
ATOM 716 C C . THR A 1 96 ? 1.144 -4.482 -10.677 1.00 66.06 96 THR A C 1
ATOM 718 O O . THR A 1 96 ? 0.952 -4.922 -9.548 1.00 66.06 96 THR A O 1
ATOM 721 N N . GLY A 1 97 ? 1.123 -5.269 -11.757 1.00 77.44 97 GLY A N 1
ATOM 722 C CA . GLY A 1 97 ? 0.841 -6.703 -11.710 1.00 77.44 97 GLY A CA 1
ATOM 723 C C . GLY A 1 97 ? 1.793 -7.486 -10.799 1.00 77.44 97 GLY A C 1
ATOM 724 O O . GLY A 1 97 ? 1.336 -8.283 -9.980 1.00 77.44 97 GLY A O 1
ATOM 725 N N . ALA A 1 98 ? 3.104 -7.244 -10.878 1.00 75.75 98 ALA A N 1
ATOM 726 C CA . ALA A 1 98 ? 4.100 -7.903 -10.033 1.00 75.75 98 ALA A CA 1
ATOM 727 C C . ALA A 1 98 ? 3.958 -7.514 -8.555 1.00 75.75 98 ALA A C 1
ATOM 729 O O . ALA A 1 98 ? 4.009 -8.387 -7.689 1.00 75.75 98 ALA A O 1
ATOM 730 N N . GLY A 1 99 ? 3.723 -6.233 -8.258 1.00 73.12 99 GLY A N 1
ATOM 731 C CA . GLY A 1 99 ? 3.442 -5.749 -6.906 1.00 73.12 99 GLY A CA 1
ATOM 732 C C . GLY A 1 99 ? 2.168 -6.366 -6.323 1.00 73.12 99 GLY A C 1
ATOM 733 O O . GLY A 1 99 ? 2.165 -6.816 -5.174 1.00 73.12 99 GLY A O 1
ATOM 734 N N . THR A 1 100 ? 1.109 -6.479 -7.130 1.00 76.56 100 THR A N 1
ATOM 735 C CA . THR A 1 100 ? -0.132 -7.164 -6.749 1.00 76.56 100 THR A CA 1
ATOM 736 C C . THR A 1 100 ? 0.110 -8.655 -6.497 1.00 76.56 100 THR A C 1
ATOM 738 O O . THR A 1 100 ? -0.290 -9.171 -5.456 1.00 76.56 100 THR A O 1
ATOM 741 N N . LEU A 1 101 ? 0.826 -9.353 -7.384 1.00 80.31 101 LEU A N 1
ATOM 742 C CA . LEU A 1 101 ? 1.182 -10.771 -7.223 1.00 80.31 101 LEU A CA 1
ATOM 743 C C . LEU A 1 101 ? 2.040 -11.029 -5.979 1.00 80.31 101 LEU A C 1
ATOM 745 O O . LEU A 1 101 ? 1.822 -12.014 -5.271 1.00 80.31 101 LEU A O 1
ATOM 749 N N 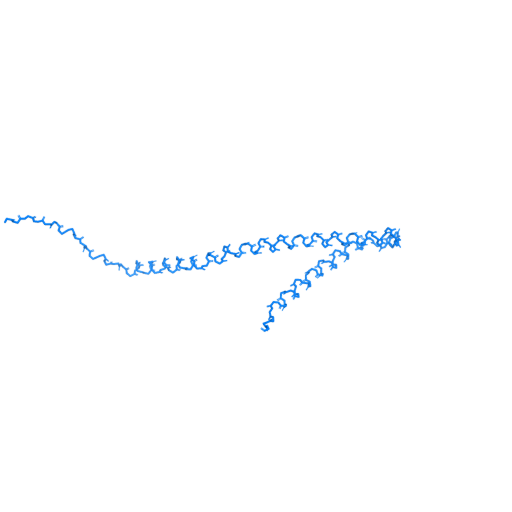. LEU A 1 102 ? 3.005 -10.152 -5.700 1.00 79.56 102 LEU A N 1
ATOM 750 C CA . LEU A 1 102 ? 3.851 -10.232 -4.513 1.00 79.56 102 LEU A CA 1
ATOM 751 C C . LEU A 1 102 ? 3.051 -9.982 -3.238 1.00 79.56 102 LEU A C 1
ATOM 753 O O . LEU A 1 102 ? 3.206 -10.749 -2.290 1.00 79.56 102 LEU A O 1
ATOM 757 N N . SER A 1 103 ? 2.148 -8.997 -3.229 1.00 74.50 103 SER A N 1
ATOM 758 C CA . SER A 1 103 ? 1.221 -8.790 -2.108 1.00 74.50 103 SER A CA 1
ATOM 759 C C . SER A 1 103 ? 0.358 -10.027 -1.863 1.00 74.50 103 SER A C 1
ATOM 761 O O . SER A 1 103 ? 0.265 -10.498 -0.731 1.00 74.50 103 SER A O 1
ATOM 763 N N . LEU A 1 104 ? -0.199 -10.629 -2.919 1.00 78.38 104 LEU A N 1
ATOM 764 C CA . LEU A 1 104 ? -0.992 -11.857 -2.807 1.00 78.38 104 LEU A CA 1
ATOM 765 C C . LEU A 1 104 ? -0.165 -13.034 -2.269 1.00 78.38 104 LEU A C 1
ATOM 767 O O . LEU A 1 104 ? -0.639 -13.789 -1.417 1.00 78.38 104 LEU A O 1
ATOM 771 N N . LYS A 1 105 ? 1.085 -13.191 -2.723 1.00 77.50 105 LYS A N 1
ATOM 772 C CA . LYS A 1 105 ? 2.004 -14.215 -2.200 1.00 77.50 105 LYS A CA 1
ATOM 773 C C . LYS A 1 105 ? 2.392 -13.964 -0.745 1.00 77.50 105 LYS A C 1
ATOM 775 O O . LYS A 1 105 ? 2.464 -14.926 0.016 1.00 77.50 105 LYS A O 1
ATOM 780 N N . ALA A 1 106 ? 2.634 -12.715 -0.355 1.00 74.12 106 ALA A N 1
ATOM 781 C CA . ALA A 1 106 ? 2.986 -12.350 1.013 1.00 74.12 106 ALA A CA 1
ATOM 782 C C . ALA A 1 106 ? 1.840 -12.674 1.983 1.00 74.12 106 ALA A C 1
ATOM 784 O O . ALA A 1 106 ? 2.072 -13.318 3.004 1.00 74.12 106 ALA A O 1
ATOM 785 N N . ILE A 1 107 ? 0.599 -12.350 1.602 1.00 75.31 107 ILE A N 1
ATOM 786 C CA . ILE A 1 107 ? -0.606 -12.695 2.371 1.00 75.31 107 ILE A CA 1
ATOM 787 C C . ILE A 1 107 ? -0.760 -14.220 2.484 1.00 75.31 107 ILE A C 1
ATOM 789 O O . ILE A 1 107 ? -0.999 -14.743 3.569 1.00 75.31 107 ILE A O 1
ATOM 793 N N . ARG A 1 108 ? -0.555 -14.964 1.387 1.00 70.12 108 ARG A N 1
ATOM 794 C CA . ARG A 1 108 ? -0.616 -16.438 1.401 1.00 70.12 108 ARG A CA 1
ATOM 795 C C . ARG A 1 108 ? 0.468 -17.084 2.265 1.00 70.12 108 ARG A C 1
ATOM 797 O O . ARG A 1 108 ? 0.200 -18.100 2.899 1.00 70.12 108 ARG A O 1
ATOM 804 N N . LYS A 1 109 ? 1.680 -16.524 2.290 1.00 58.28 109 LYS A N 1
ATOM 805 C CA . LYS A 1 109 ? 2.796 -17.040 3.098 1.00 58.28 109 LYS A CA 1
ATOM 806 C C . LYS A 1 109 ? 2.523 -16.896 4.599 1.00 58.28 109 LYS A C 1
ATOM 808 O O . LYS A 1 109 ? 2.902 -17.781 5.356 1.00 58.28 109 LYS A O 1
ATOM 813 N N . GLN A 1 110 ? 1.817 -15.842 5.005 1.00 58.84 110 GLN A N 1
ATOM 814 C CA . GLN A 1 110 ? 1.422 -15.597 6.396 1.00 58.84 110 GLN A CA 1
ATOM 815 C C . GLN A 1 110 ? 0.412 -16.638 6.933 1.00 58.84 110 GLN A C 1
ATOM 817 O O . GLN A 1 110 ? 0.304 -16.815 8.140 1.00 58.84 110 GLN A O 1
ATOM 822 N N . GLY A 1 111 ? -0.315 -17.342 6.053 1.00 54.94 111 GLY A N 1
ATOM 823 C CA . GLY A 1 111 ? -1.346 -18.324 6.418 1.00 54.94 111 GLY A CA 1
ATOM 824 C C . GLY A 1 111 ? -0.878 -19.779 6.568 1.00 54.94 111 GLY A C 1
ATOM 825 O O . GLY A 1 111 ? -1.721 -20.643 6.792 1.00 54.94 111 GLY A O 1
ATOM 826 N N . ARG A 1 112 ? 0.421 -20.088 6.424 1.00 52.28 112 ARG A N 1
ATOM 827 C CA . ARG A 1 112 ? 0.972 -21.420 6.750 1.00 52.28 112 ARG A CA 1
ATOM 828 C C . ARG A 1 112 ? 1.561 -21.385 8.166 1.00 52.28 112 ARG A C 1
ATOM 830 O O . ARG A 1 112 ? 2.704 -20.947 8.297 1.00 52.28 112 ARG A O 1
ATOM 837 N N . PRO A 1 113 ? 0.824 -21.822 9.206 1.00 51.44 113 PRO A N 1
ATOM 838 C CA . PRO A 1 113 ? 1.441 -22.133 10.489 1.00 51.44 113 PRO A CA 1
ATOM 839 C C . PRO A 1 113 ? 2.413 -23.299 10.268 1.00 51.44 113 PRO A C 1
ATOM 841 O O . PRO A 1 113 ? 2.035 -24.329 9.702 1.00 51.44 113 PRO A O 1
ATOM 844 N N . GLY A 1 114 ? 3.682 -23.065 10.596 1.00 54.84 114 GLY A N 1
ATOM 845 C CA . GLY A 1 114 ? 4.693 -24.108 10.751 1.00 54.84 114 GLY A CA 1
ATOM 846 C C . GLY A 1 114 ? 4.666 -24.649 12.166 1.00 54.84 114 GLY A C 1
ATOM 847 O O . GLY A 1 114 ? 4.314 -23.857 13.070 1.00 54.84 114 GLY A O 1
#

pLDDT: mean 72.4, std 11.42, range [50.16, 93.25]

Sequence (114 aa):
MAASRPAADQQPHDKSTGDTISELWDLLRSYAKQETIDPLKQLKGFVTFGLAGAALLGIGVSVLAVAVLRVLQTELRVGTRGSLSWTPYVVALALTGAGTLLSLKAIRKQGRPG

Secondary structure (DSSP, 8-state):
----------------HHHHHHHHHHHHHHHHHHHHHHHHHHHHHHHHHHHHHHHHHHHHHHHHHHHHHHHHHHTS-TT-SSS-TTHHHHHHHHHHHHHHHHHHHHHHHHT---

Foldseek 3Di:
DDDDDPPPDPDPPPQDPVNVVVVVVVVVVVVCCVVVVVVVVVVVVVVVVVVVVLVVLLVVQLVVLVVVVVCCCPVVVPPVPPDCPCSSVVSNVVSVVVSVVVVVVVVVVVPDDD